Protein AF-A0A523ZFA6-F1 (afdb_monomer_lite)

Secondary structure (DSSP, 8-state):
-----SSPPPEEE-SGGGT--HHHHHHHHHHHHTS-EEE--S-GGGGTT--S--------

pLDDT: mean 83.92, std 10.75, range [40.5, 93.06]

Foldseek 3Di:
DPPPDPADDEAEAEQCLVVDDPVVLVVVVVVCVVHHYDYDHPDCVSCPPDDPDDDDDDDD

Radius of gyration: 13.44 Å; chains: 1; bounding box: 26×28×43 Å

Sequence (60 aa):
MEKIAEQKPTLLLDDIFSELDHEHREVVMKAAGDQQTIITTADPHFVEGLKKVEKIELKG

Structure (mmCIF, N/CA/C/O backbone):
data_AF-A0A523ZFA6-F1
#
_entry.id   AF-A0A523ZFA6-F1
#
loop_
_atom_site.group_PDB
_atom_site.id
_atom_site.type_symbol
_atom_site.label_atom_id
_atom_site.label_alt_id
_atom_site.label_comp_id
_atom_site.label_asym_id
_atom_site.label_entity_id
_atom_site.label_seq_id
_atom_site.pdbx_PDB_ins_code
_atom_site.Cartn_x
_atom_site.Cartn_y
_atom_site.Cartn_z
_atom_site.occupancy
_atom_site.B_iso_or_equiv
_atom_site.auth_seq_id
_atom_site.auth_comp_id
_atom_site.auth_asym_id
_atom_site.auth_atom_id
_atom_site.pdbx_PDB_model_num
ATOM 1 N N . MET A 1 1 ? -6.503 1.160 33.432 1.00 40.50 1 MET A N 1
ATOM 2 C CA . MET A 1 1 ? -6.992 0.399 32.267 1.00 40.50 1 MET A CA 1
ATOM 3 C C . MET A 1 1 ? -6.682 1.228 31.044 1.00 40.50 1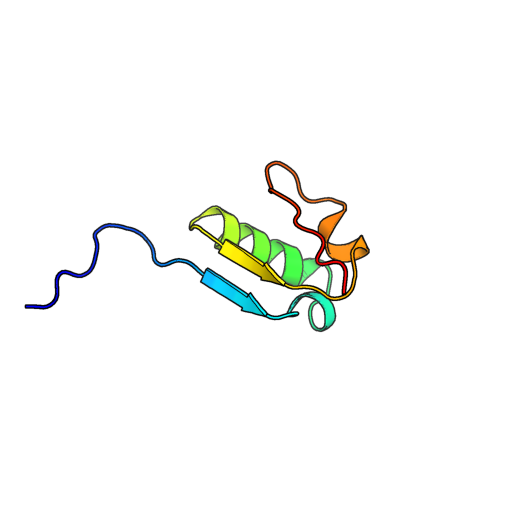 MET A C 1
ATOM 5 O O . MET A 1 1 ? -7.249 2.306 30.899 1.00 40.50 1 MET A O 1
ATOM 9 N N . GLU A 1 2 ? -5.719 0.793 30.242 1.00 48.38 2 GLU A N 1
ATOM 10 C CA . GLU A 1 2 ? -5.488 1.390 28.931 1.00 48.38 2 GLU A CA 1
ATOM 11 C C . GLU A 1 2 ? -6.713 1.083 28.071 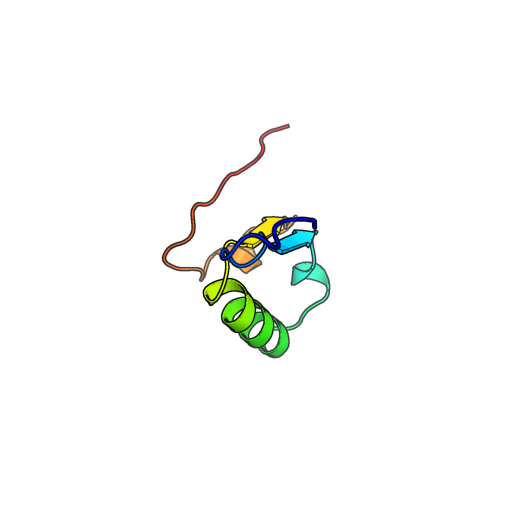1.00 48.38 2 GLU A C 1
ATOM 13 O O . GLU A 1 2 ? -7.115 -0.072 27.930 1.00 48.38 2 GLU A O 1
ATOM 18 N N . LYS A 1 3 ? -7.374 2.133 27.579 1.00 54.28 3 LYS A N 1
ATOM 19 C CA . LYS A 1 3 ? -8.426 1.997 26.577 1.00 54.28 3 LYS A CA 1
ATOM 20 C C . LYS A 1 3 ? -7.765 1.405 25.337 1.00 54.28 3 LYS A C 1
ATOM 22 O O . LYS A 1 3 ? -7.053 2.118 24.636 1.00 54.28 3 LYS A O 1
ATOM 27 N N . ILE A 1 4 ? -7.984 0.120 25.076 1.00 61.78 4 ILE A N 1
ATOM 28 C CA . ILE A 1 4 ? -7.755 -0.433 23.743 1.00 61.78 4 ILE A CA 1
ATOM 29 C C . ILE A 1 4 ? -8.729 0.337 22.858 1.00 61.78 4 ILE A C 1
ATOM 31 O O . ILE A 1 4 ? -9.939 0.260 23.068 1.00 61.78 4 ILE A O 1
ATOM 35 N N . ALA A 1 5 ? -8.210 1.191 21.979 1.00 62.06 5 ALA A N 1
ATOM 36 C CA . ALA A 1 5 ? -9.051 1.934 21.060 1.00 62.06 5 ALA A CA 1
ATOM 37 C C . ALA A 1 5 ? -9.937 0.924 20.313 1.00 62.06 5 ALA A C 1
ATOM 39 O O . ALA A 1 5 ? -9.427 -0.050 19.769 1.00 62.06 5 ALA A O 1
ATOM 40 N N . GLU A 1 6 ? -11.251 1.148 20.258 1.00 66.56 6 GLU A N 1
ATOM 41 C CA . GLU A 1 6 ? -12.202 0.337 19.467 1.00 66.56 6 GLU A CA 1
ATOM 42 C C . GLU A 1 6 ? -11.952 0.446 17.945 1.00 66.56 6 GLU A C 1
ATOM 44 O O . GLU A 1 6 ? -12.756 0.019 17.120 1.00 66.56 6 GLU A O 1
ATOM 49 N N . GLN A 1 7 ? -10.829 1.048 17.561 1.00 70.00 7 GLN A N 1
ATOM 50 C CA . GLN A 1 7 ? -10.389 1.279 16.203 1.00 70.00 7 GLN A CA 1
ATOM 51 C C . GLN A 1 7 ? -9.257 0.305 15.901 1.00 70.00 7 GLN A C 1
ATOM 53 O O . GLN A 1 7 ? -8.326 0.150 16.694 1.00 70.00 7 GLN A O 1
ATOM 58 N N . LYS A 1 8 ? -9.332 -0.353 14.742 1.00 81.12 8 LYS A N 1
ATOM 59 C CA . LYS A 1 8 ? -8.231 -1.190 14.263 1.00 81.12 8 LYS A CA 1
ATOM 60 C C . LYS A 1 8 ? -6.959 -0.336 14.154 1.00 81.12 8 LYS A C 1
ATOM 62 O O . LYS A 1 8 ? -7.051 0.809 13.702 1.00 81.12 8 LYS A O 1
ATOM 67 N N . PRO A 1 9 ? -5.798 -0.858 14.577 1.00 86.31 9 PRO A N 1
ATOM 68 C CA . PRO A 1 9 ? -4.557 -0.099 14.555 1.00 86.31 9 PRO A CA 1
ATOM 69 C C . PRO A 1 9 ? -4.172 0.276 13.122 1.00 86.31 9 PRO A C 1
ATOM 71 O O . PRO A 1 9 ? -4.459 -0.456 12.174 1.00 86.31 9 PRO A O 1
ATOM 74 N N . THR A 1 10 ? -3.485 1.408 12.976 1.00 89.69 10 THR A N 1
ATOM 75 C CA . THR A 1 10 ? -2.834 1.748 11.709 1.00 89.69 10 THR A CA 1
ATOM 76 C C . THR A 1 10 ? -1.692 0.770 11.461 1.00 89.69 10 THR A C 1
ATOM 78 O O . THR A 1 10 ? -0.808 0.624 12.305 1.00 89.69 10 THR A O 1
ATOM 81 N N . LEU A 1 11 ? -1.698 0.123 10.302 1.00 90.69 11 LEU A N 1
ATOM 82 C CA . LEU A 1 11 ? -0.623 -0.742 9.844 1.00 90.69 11 LEU A CA 1
ATOM 83 C C . LEU A 1 11 ? 0.409 0.087 9.080 1.00 90.69 11 LEU A C 1
ATOM 85 O O . LEU A 1 11 ? 0.051 0.858 8.193 1.00 90.69 11 LEU A O 1
ATOM 89 N N . LEU A 1 12 ? 1.684 -0.087 9.408 1.00 92.06 12 LEU A N 1
ATOM 90 C CA . LEU A 1 12 ? 2.795 0.475 8.648 1.00 92.06 12 LEU A CA 1
ATOM 91 C C . LEU A 1 12 ? 3.582 -0.680 8.034 1.00 92.06 12 LEU A C 1
ATOM 93 O O . LEU A 1 12 ? 4.030 -1.568 8.759 1.00 92.06 12 LEU A O 1
ATOM 97 N N . LEU A 1 13 ? 3.722 -0.670 6.713 1.00 91.00 13 LEU A N 1
ATOM 98 C CA . LEU A 1 13 ? 4.480 -1.656 5.951 1.00 91.00 13 LEU A CA 1
ATOM 99 C C . LEU A 1 13 ? 5.627 -0.936 5.247 1.00 91.00 13 LEU A C 1
ATOM 101 O O . LEU A 1 13 ? 5.380 -0.103 4.375 1.00 91.00 13 LEU A O 1
ATOM 105 N N . ASP A 1 14 ? 6.860 -1.233 5.651 1.00 90.38 14 ASP A N 1
ATOM 106 C CA . ASP A 1 14 ? 8.045 -0.538 5.149 1.00 90.38 14 ASP A CA 1
ATOM 107 C C . ASP A 1 14 ? 8.731 -1.336 4.033 1.00 90.38 14 ASP A C 1
ATOM 109 O O . ASP A 1 14 ? 9.173 -2.454 4.276 1.00 90.38 14 ASP A O 1
ATOM 113 N N . ASP A 1 15 ? 8.731 -0.802 2.809 1.00 87.88 15 ASP A N 1
ATOM 114 C CA . ASP A 1 15 ? 9.332 -1.332 1.565 1.00 87.88 15 ASP A CA 1
ATOM 115 C C . ASP A 1 15 ? 9.181 -2.844 1.296 1.00 87.88 15 ASP A C 1
ATOM 117 O O . ASP A 1 15 ? 9.945 -3.463 0.552 1.00 87.88 15 ASP A O 1
ATOM 121 N N . ILE A 1 16 ? 8.129 -3.450 1.847 1.00 86.62 16 ILE A N 1
ATOM 122 C CA . ILE A 1 16 ? 7.899 -4.899 1.802 1.00 86.62 16 ILE A CA 1
ATOM 123 C C . ILE A 1 16 ? 7.675 -5.442 0.385 1.00 86.62 16 ILE A C 1
ATOM 125 O O . ILE A 1 16 ? 7.848 -6.630 0.135 1.00 86.62 16 ILE A O 1
ATOM 129 N N . PHE A 1 17 ? 7.242 -4.607 -0.564 1.00 87.00 17 PHE A N 1
ATOM 130 C CA . PHE A 1 17 ? 6.876 -5.082 -1.897 1.00 87.00 17 PHE A CA 1
ATOM 131 C C . PHE A 1 17 ? 8.087 -5.505 -2.720 1.00 87.00 17 PHE A C 1
ATOM 133 O O . PHE A 1 17 ? 7.933 -6.333 -3.619 1.00 87.00 17 PHE A O 1
ATOM 140 N N . SER A 1 18 ? 9.273 -4.995 -2.385 1.00 85.50 18 SER A N 1
ATOM 141 C CA . SER A 1 18 ? 10.534 -5.432 -2.981 1.00 85.50 18 SER A CA 1
ATOM 142 C C . SER A 1 18 ? 10.865 -6.899 -2.657 1.00 85.50 18 SER A C 1
ATOM 144 O O . SER A 1 18 ? 11.508 -7.566 -3.465 1.00 85.50 18 SER A O 1
ATOM 146 N N . GLU A 1 19 ? 10.363 -7.426 -1.533 1.00 86.00 19 GLU A N 1
ATOM 147 C CA . GLU A 1 19 ? 10.621 -8.795 -1.060 1.00 86.00 19 GLU A CA 1
ATOM 148 C C . GLU A 1 19 ? 9.525 -9.800 -1.437 1.00 86.00 19 GLU A C 1
ATOM 150 O O . GLU A 1 19 ? 9.734 -11.012 -1.377 1.00 86.00 19 GLU A O 1
ATOM 155 N N . LEU A 1 20 ? 8.345 -9.310 -1.818 1.00 86.31 20 LEU A N 1
ATOM 156 C CA . LEU A 1 20 ? 7.178 -10.143 -2.089 1.00 86.31 20 LEU A CA 1
ATOM 157 C C . LEU A 1 20 ? 6.952 -10.340 -3.585 1.00 86.31 20 LEU A C 1
ATOM 159 O O . LEU A 1 20 ? 6.993 -9.387 -4.366 1.00 86.31 20 LEU A O 1
ATOM 163 N N . ASP A 1 21 ? 6.604 -11.566 -3.967 1.00 86.94 21 ASP A N 1
ATOM 164 C CA . ASP A 1 21 ? 6.066 -11.866 -5.293 1.00 86.94 21 ASP A CA 1
ATOM 165 C C . ASP A 1 21 ? 4.596 -11.419 -5.441 1.00 86.94 21 ASP A C 1
ATOM 167 O O . ASP A 1 21 ? 3.966 -10.888 -4.521 1.00 86.94 21 ASP A O 1
ATOM 171 N N . HIS A 1 22 ? 4.035 -11.624 -6.634 1.00 84.38 22 HIS A N 1
ATOM 172 C CA . HIS A 1 22 ? 2.657 -11.241 -6.943 1.00 84.38 22 HIS A CA 1
ATOM 173 C C . HIS A 1 22 ? 1.606 -11.900 -6.036 1.00 84.38 22 HIS A C 1
ATOM 175 O O . HIS A 1 22 ? 0.652 -11.224 -5.653 1.00 84.38 22 HIS A O 1
ATOM 181 N N . GLU A 1 23 ? 1.767 -13.175 -5.671 1.00 87.75 23 GLU A N 1
ATOM 182 C CA . GLU A 1 23 ? 0.780 -13.896 -4.857 1.00 87.75 23 GLU A CA 1
ATOM 183 C C . GLU A 1 23 ? 0.770 -13.370 -3.418 1.00 87.75 23 GLU A C 1
ATOM 185 O O . GLU A 1 23 ? -0.288 -13.078 -2.853 1.00 87.75 23 GLU A O 1
ATOM 190 N N . HIS A 1 24 ? 1.951 -13.160 -2.835 1.00 89.19 24 HIS A N 1
ATOM 191 C CA . HIS A 1 24 ? 2.067 -12.633 -1.479 1.00 89.19 24 HIS A CA 1
ATOM 192 C C . HIS A 1 24 ? 1.594 -11.177 -1.382 1.00 89.19 24 HIS A C 1
ATOM 194 O O . HIS A 1 24 ? 0.977 -10.795 -0.382 1.00 89.19 24 HIS A O 1
ATOM 200 N N . ARG A 1 25 ? 1.800 -10.368 -2.431 1.00 87.38 25 ARG A N 1
ATOM 201 C CA . ARG A 1 25 ? 1.257 -9.001 -2.502 1.00 87.38 25 ARG A CA 1
ATOM 202 C C . ARG A 1 25 ? -0.262 -8.994 -2.403 1.00 87.38 25 ARG A C 1
ATOM 204 O O . ARG A 1 25 ? -0.805 -8.178 -1.665 1.00 87.38 25 ARG A O 1
ATOM 211 N N . GLU A 1 26 ? -0.963 -9.907 -3.074 1.00 87.56 26 GLU A N 1
ATOM 212 C CA . GLU A 1 26 ? -2.426 -9.985 -2.967 1.00 87.56 26 GLU A CA 1
ATOM 213 C C . GLU A 1 26 ? -2.896 -10.281 -1.539 1.00 87.56 26 GLU A C 1
ATOM 215 O O . GLU A 1 26 ? -3.882 -9.701 -1.077 1.00 87.56 26 GLU A O 1
ATOM 220 N N . VAL A 1 27 ? -2.191 -11.161 -0.822 1.00 89.00 27 VAL A 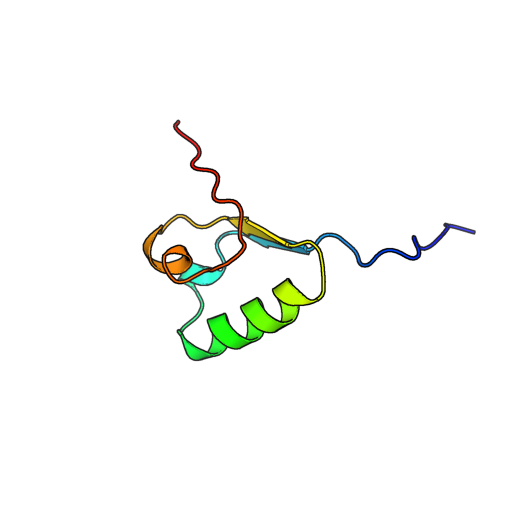N 1
ATOM 221 C CA . VAL A 1 27 ? -2.500 -11.490 0.579 1.00 89.00 27 VAL A CA 1
ATOM 222 C C . VAL A 1 27 ? -2.314 -10.268 1.474 1.00 89.00 27 VAL A C 1
ATOM 224 O O . VAL A 1 27 ? -3.206 -9.937 2.258 1.00 89.00 27 VAL A O 1
ATOM 227 N N . VAL A 1 28 ? -1.196 -9.558 1.318 1.00 89.06 28 VAL A N 1
ATOM 228 C CA . VAL A 1 28 ? -0.931 -8.324 2.064 1.00 89.06 28 VAL A CA 1
ATOM 229 C C . VAL A 1 28 ? -1.976 -7.258 1.755 1.00 89.06 28 VAL A C 1
ATOM 231 O O . VAL A 1 28 ? -2.497 -6.633 2.675 1.00 89.06 28 VAL A O 1
ATOM 234 N N . MET A 1 29 ? -2.346 -7.080 0.486 1.00 87.69 29 MET A N 1
ATOM 235 C CA . MET A 1 29 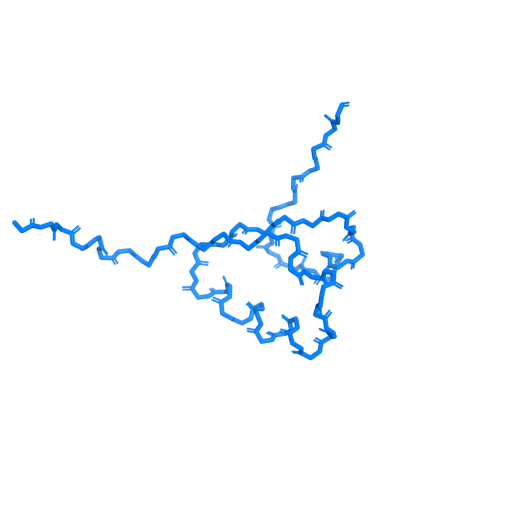? -3.352 -6.094 0.092 1.00 87.69 29 MET A CA 1
ATOM 236 C C . MET A 1 29 ? -4.739 -6.404 0.661 1.00 87.69 29 MET A C 1
ATOM 238 O O . MET A 1 29 ? -5.469 -5.479 1.014 1.00 87.69 29 MET A O 1
ATOM 242 N N . LYS A 1 30 ? -5.106 -7.685 0.802 1.00 89.00 30 LYS A N 1
ATOM 243 C CA . LYS A 1 30 ? -6.343 -8.081 1.496 1.00 89.00 30 LYS A CA 1
ATOM 244 C C . LYS A 1 30 ? -6.303 -7.676 2.968 1.00 89.00 30 LYS A C 1
ATOM 246 O O . LYS A 1 30 ? -7.245 -7.046 3.435 1.00 89.00 30 LYS A O 1
ATOM 251 N N . ALA A 1 31 ? -5.203 -7.965 3.666 1.00 86.50 31 ALA A N 1
ATOM 252 C CA . ALA A 1 31 ? -5.029 -7.557 5.061 1.00 86.50 31 ALA A CA 1
ATOM 253 C C . ALA A 1 31 ? -5.016 -6.024 5.223 1.00 86.50 31 ALA A C 1
ATOM 255 O O . ALA A 1 31 ? -5.595 -5.489 6.168 1.00 86.50 31 ALA A O 1
ATOM 256 N N . ALA A 1 32 ? -4.408 -5.311 4.271 1.00 88.31 32 ALA A N 1
ATOM 257 C CA . ALA A 1 32 ? -4.359 -3.854 4.244 1.00 88.31 32 ALA A CA 1
ATOM 258 C C . ALA A 1 32 ? -5.731 -3.209 3.989 1.00 88.31 32 ALA A C 1
ATOM 260 O O . ALA A 1 32 ? -5.959 -2.086 4.418 1.00 88.31 32 ALA A O 1
ATOM 261 N N . GLY A 1 33 ? -6.655 -3.897 3.312 1.00 85.25 33 GLY A N 1
ATOM 262 C CA . GLY A 1 33 ? -8.015 -3.401 3.075 1.00 85.25 33 GLY A CA 1
ATOM 263 C C . GLY A 1 33 ? -8.896 -3.373 4.328 1.00 85.25 33 GLY A C 1
ATOM 264 O O . GLY A 1 33 ? -9.862 -2.613 4.384 1.00 85.25 33 GLY A O 1
ATOM 265 N N . ASP A 1 34 ? -8.558 -4.169 5.343 1.00 86.81 34 ASP A N 1
ATOM 266 C CA . ASP A 1 34 ? -9.351 -4.306 6.563 1.00 86.81 34 ASP A CA 1
ATOM 267 C C . ASP A 1 34 ? -9.018 -3.262 7.639 1.00 86.81 34 ASP A C 1
ATOM 269 O O . ASP A 1 34 ? -9.743 -3.186 8.636 1.00 86.81 34 ASP A O 1
ATOM 273 N N . GLN A 1 35 ? -7.951 -2.472 7.472 1.00 88.44 35 GLN A N 1
ATOM 274 C CA . GLN A 1 35 ? -7.488 -1.456 8.425 1.00 88.44 35 GLN A CA 1
ATOM 275 C C . GLN A 1 35 ? -6.748 -0.308 7.725 1.00 88.44 35 GLN A C 1
ATOM 277 O O . GLN A 1 35 ? -6.281 -0.455 6.602 1.00 88.44 35 GLN A O 1
ATOM 282 N N . GLN A 1 36 ? -6.607 0.847 8.379 1.00 89.81 36 GLN A N 1
ATOM 283 C CA . GLN A 1 36 ? -5.817 1.943 7.811 1.00 89.81 36 GLN A CA 1
ATOM 284 C C . GLN A 1 36 ? -4.365 1.485 7.642 1.00 89.81 36 GLN A C 1
ATOM 286 O O . GLN A 1 36 ? -3.727 1.117 8.624 1.00 89.81 36 GLN A O 1
ATOM 291 N N . THR A 1 37 ? -3.847 1.508 6.416 1.00 92.00 37 THR A N 1
ATOM 292 C CA . THR A 1 37 ? -2.506 1.001 6.110 1.00 92.00 37 THR A CA 1
ATOM 293 C C . THR A 1 37 ? -1.692 2.053 5.370 1.00 92.00 37 THR A C 1
ATOM 295 O O . THR A 1 37 ? -2.159 2.620 4.384 1.00 92.00 37 THR A O 1
ATOM 298 N N . ILE A 1 38 ? -0.472 2.294 5.839 1.00 93.06 38 ILE A N 1
ATOM 299 C CA . ILE A 1 38 ? 0.549 3.097 5.169 1.00 93.06 38 ILE A CA 1
ATOM 300 C C . ILE A 1 38 ? 1.595 2.127 4.634 1.00 93.06 38 ILE A C 1
ATOM 302 O O . ILE A 1 38 ? 2.107 1.294 5.381 1.00 93.06 38 ILE A O 1
ATOM 306 N N . ILE A 1 39 ? 1.897 2.234 3.345 1.00 91.69 39 ILE A N 1
ATOM 307 C CA . ILE A 1 39 ? 2.897 1.400 2.681 1.00 91.69 39 ILE A CA 1
ATOM 308 C C . ILE A 1 39 ? 3.933 2.323 2.060 1.00 91.69 39 ILE A C 1
ATOM 310 O O . ILE A 1 39 ? 3.570 3.250 1.334 1.00 91.69 39 ILE A O 1
ATOM 314 N N . THR A 1 40 ? 5.206 2.075 2.339 1.00 92.50 40 THR A N 1
ATOM 315 C CA . THR A 1 40 ? 6.316 2.707 1.624 1.00 92.50 40 THR A CA 1
ATOM 316 C C . THR A 1 40 ? 6.825 1.734 0.568 1.00 92.50 40 THR A C 1
ATOM 318 O O . THR A 1 40 ? 6.766 0.516 0.739 1.00 92.50 40 THR A O 1
ATOM 321 N N . THR A 1 41 ? 7.284 2.257 -0.564 1.00 90.12 41 THR A N 1
ATOM 322 C CA . THR A 1 41 ? 8.028 1.452 -1.528 1.00 90.12 41 THR A CA 1
ATOM 323 C C . THR A 1 41 ? 8.963 2.320 -2.350 1.00 90.12 41 THR A C 1
ATOM 325 O O . THR A 1 41 ? 8.637 3.471 -2.652 1.00 90.12 41 THR A O 1
ATOM 328 N N . ALA A 1 42 ? 10.119 1.767 -2.713 1.00 90.06 42 ALA A N 1
ATOM 329 C CA . ALA A 1 42 ? 11.054 2.411 -3.627 1.00 90.06 42 ALA A CA 1
ATOM 330 C C . ALA A 1 42 ? 10.665 2.257 -5.112 1.00 90.06 42 ALA A C 1
ATOM 332 O O . ALA A 1 42 ? 11.168 3.011 -5.945 1.00 90.06 42 ALA A O 1
ATOM 333 N N . ASP A 1 43 ? 9.782 1.311 -5.457 1.00 88.06 43 ASP A N 1
ATOM 334 C CA . ASP A 1 43 ? 9.401 1.019 -6.843 1.00 88.06 43 ASP A CA 1
ATOM 335 C C . ASP A 1 43 ? 7.914 1.345 -7.116 1.00 88.06 43 ASP A C 1
ATOM 337 O O . ASP A 1 43 ? 7.013 0.626 -6.661 1.00 88.06 43 ASP A O 1
ATOM 341 N N . PRO A 1 44 ? 7.622 2.402 -7.902 1.00 85.00 44 PRO A N 1
ATOM 342 C CA . PRO A 1 44 ? 6.260 2.781 -8.269 1.00 85.00 44 PRO A CA 1
ATOM 343 C C . PRO A 1 44 ? 5.467 1.691 -9.003 1.00 85.00 44 PRO A C 1
ATOM 345 O O . PRO A 1 44 ? 4.237 1.666 -8.890 1.00 85.00 44 PRO A O 1
ATOM 348 N N . HIS A 1 45 ? 6.126 0.765 -9.713 1.00 86.88 45 HIS A N 1
ATOM 349 C CA . HIS A 1 45 ? 5.442 -0.291 -10.468 1.00 86.88 45 HIS A CA 1
ATOM 350 C C . HIS A 1 45 ? 4.609 -1.200 -9.554 1.00 86.88 45 HIS A C 1
ATOM 352 O O . HIS A 1 45 ? 3.561 -1.706 -9.960 1.00 86.88 45 HIS A O 1
ATOM 358 N N . PHE A 1 46 ? 5.011 -1.370 -8.290 1.00 81.94 46 PHE A N 1
ATOM 359 C CA . PHE A 1 46 ? 4.275 -2.196 -7.329 1.00 81.94 46 PHE A CA 1
ATOM 360 C C . PHE A 1 46 ? 2.945 -1.579 -6.892 1.00 81.94 46 PHE A C 1
ATOM 362 O O .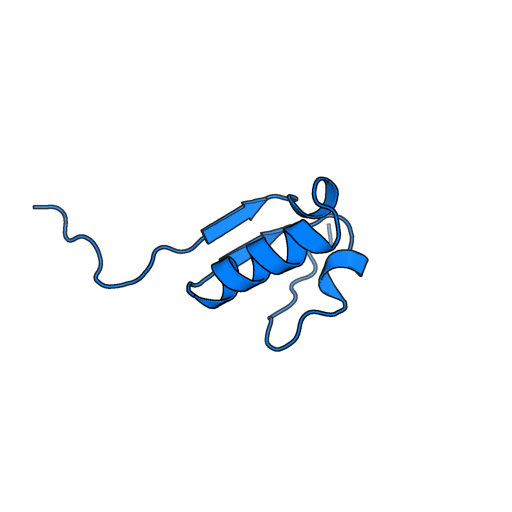 PHE A 1 46 ? 2.049 -2.300 -6.452 1.00 81.94 46 PHE A O 1
ATOM 369 N N . VAL A 1 47 ? 2.775 -0.264 -7.063 1.00 82.69 47 VAL A N 1
ATOM 370 C CA . VAL A 1 47 ? 1.562 0.462 -6.666 1.00 82.69 47 VAL A CA 1
ATOM 371 C C . VAL A 1 47 ? 0.713 0.928 -7.852 1.00 82.69 47 VAL A C 1
ATOM 373 O O . VAL A 1 47 ? -0.368 1.487 -7.650 1.00 82.69 47 VAL A O 1
ATOM 376 N N . GLU A 1 48 ? 1.136 0.700 -9.100 1.00 83.69 48 GLU A N 1
ATOM 377 C CA . GLU A 1 48 ? 0.400 1.119 -10.305 1.00 83.69 48 GLU A CA 1
ATOM 378 C C . GLU A 1 48 ? -1.021 0.546 -10.370 1.00 83.69 48 GLU A C 1
ATOM 380 O O . GLU A 1 48 ? -1.964 1.286 -10.651 1.00 83.69 48 GLU A O 1
ATOM 385 N N . GLY A 1 49 ? -1.195 -0.733 -10.027 1.00 82.31 49 GLY A N 1
ATOM 386 C CA . GLY A 1 49 ? -2.486 -1.429 -10.082 1.00 82.31 49 GLY A CA 1
ATOM 387 C C . GLY A 1 49 ? -3.444 -1.135 -8.9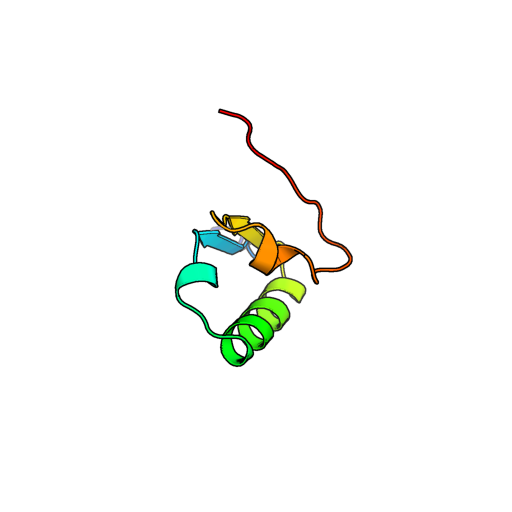21 1.00 82.31 49 GLY A C 1
ATOM 388 O O . GLY A 1 49 ? -4.596 -1.580 -8.951 1.00 82.31 49 GLY A O 1
ATOM 389 N N . LEU A 1 50 ? -2.999 -0.403 -7.896 1.00 83.81 50 LEU A N 1
ATOM 390 C CA . LEU A 1 50 ? -3.796 -0.156 -6.698 1.00 83.81 50 LEU A CA 1
ATOM 391 C C . LEU A 1 50 ? -4.904 0.869 -6.967 1.00 83.81 50 LEU A C 1
ATOM 393 O O . LEU A 1 50 ? -4.665 1.980 -7.440 1.00 83.81 50 LEU A O 1
ATOM 397 N N . LYS A 1 51 ? -6.139 0.493 -6.626 1.00 83.44 51 LYS A N 1
ATOM 398 C CA . LYS A 1 51 ? -7.335 1.340 -6.732 1.00 83.44 51 LYS A CA 1
ATOM 399 C C . LYS A 1 51 ? -7.760 1.801 -5.341 1.00 83.44 51 LYS A C 1
ATOM 401 O O . LYS A 1 51 ? -7.634 1.042 -4.388 1.00 83.44 51 LYS A O 1
ATOM 406 N N . LYS A 1 52 ? -8.346 3.001 -5.247 1.00 86.25 52 LYS A N 1
ATOM 407 C CA . LYS A 1 52 ? -8.833 3.602 -3.985 1.00 86.25 52 LYS A CA 1
ATOM 408 C C . LYS A 1 52 ? -7.737 3.830 -2.930 1.00 86.25 52 LYS A C 1
ATOM 410 O O . LYS A 1 52 ? -8.015 3.766 -1.739 1.00 86.25 52 LYS A O 1
ATOM 415 N N . VAL A 1 53 ? -6.514 4.102 -3.377 1.00 88.75 53 VAL A N 1
ATOM 416 C CA . VAL A 1 53 ? -5.392 4.491 -2.514 1.00 88.75 53 VAL A CA 1
ATOM 417 C C . VAL A 1 53 ? -4.991 5.930 -2.812 1.00 88.75 53 VAL A C 1
ATOM 419 O O . VAL A 1 53 ? -5.109 6.383 -3.952 1.00 88.75 53 VAL A O 1
ATOM 422 N N . GLU A 1 54 ? -4.506 6.634 -1.798 1.00 92.25 54 GLU A N 1
ATOM 423 C CA . GLU A 1 54 ? -3.831 7.916 -1.972 1.00 92.25 54 GLU A CA 1
ATOM 424 C C . GLU A 1 54 ? -2.337 7.654 -2.188 1.00 92.25 54 GLU A C 1
ATOM 426 O O . GLU A 1 54 ? -1.704 6.968 -1.387 1.00 92.25 54 GLU A O 1
ATOM 431 N N . LYS A 1 55 ? -1.783 8.145 -3.303 1.00 90.56 55 LYS A N 1
ATOM 432 C CA . LYS A 1 55 ? -0.360 7.996 -3.634 1.00 90.56 55 LYS A CA 1
ATOM 433 C C . LYS A 1 55 ? 0.365 9.290 -3.292 1.00 90.56 55 LYS A C 1
ATOM 435 O O . LYS A 1 55 ? 0.009 10.345 -3.814 1.00 90.56 55 LYS A O 1
ATOM 440 N N . ILE A 1 56 ? 1.381 9.194 -2.441 1.00 91.81 56 ILE A N 1
ATOM 441 C CA . ILE A 1 56 ? 2.231 10.317 -2.046 1.00 91.81 56 ILE A CA 1
ATOM 442 C C . ILE A 1 56 ? 3.641 10.025 -2.552 1.00 91.81 56 ILE A C 1
ATOM 444 O O . ILE A 1 56 ? 4.269 9.062 -2.121 1.00 91.81 56 ILE A O 1
ATOM 448 N N . GLU A 1 57 ? 4.135 10.857 -3.466 1.00 90.94 57 GLU A N 1
ATOM 449 C CA . GLU A 1 57 ? 5.522 10.802 -3.930 1.00 90.94 57 GLU A CA 1
ATOM 450 C C . GLU A 1 57 ? 6.372 11.781 -3.121 1.00 90.94 57 GLU A C 1
ATOM 452 O O . GLU A 1 57 ? 6.135 12.993 -3.133 1.00 90.94 57 GLU A O 1
ATOM 457 N N . LEU A 1 58 ? 7.379 11.260 -2.422 1.00 87.81 58 LEU A N 1
ATOM 458 C CA . LEU A 1 58 ? 8.351 12.083 -1.714 1.00 87.81 58 LEU A CA 1
ATOM 459 C C . LEU A 1 58 ? 9.435 12.520 -2.703 1.00 87.81 58 LEU A C 1
ATOM 461 O O . LEU A 1 58 ? 10.214 11.703 -3.189 1.00 87.81 58 LEU A O 1
ATOM 465 N N . LYS A 1 59 ? 9.476 13.817 -3.014 1.00 83.25 59 LYS A N 1
ATOM 466 C CA . LYS A 1 59 ? 10.576 14.421 -3.773 1.00 83.25 59 LYS A CA 1
ATOM 467 C C . LYS A 1 59 ? 11.655 14.842 -2.778 1.00 83.25 59 LYS A C 1
ATOM 469 O O . LYS A 1 59 ? 11.367 15.646 -1.892 1.00 83.25 59 LYS A O 1
ATOM 474 N N . GLY A 1 60 ? 12.833 14.229 -2.897 1.00 69.12 60 GLY A N 1
ATOM 475 C CA . GLY A 1 60 ? 14.032 14.602 -2.139 1.00 69.12 60 GLY A CA 1
ATOM 476 C C . GLY A 1 60 ? 14.591 15.958 -2.543 1.00 69.12 60 GLY A C 1
ATOM 477 O O . GLY A 1 60 ? 14.301 16.404 -3.679 1.00 69.12 60 GLY A O 1
#